Protein AF-M0B7X9-F1 (afdb_monomer_lite)

Sequence (71 aa):
MRAILKSGESIECDSYNIKEQGVELYDKSDGVEDLGYIPHDLLHAIIPRDFELSMEGDESESKEGPAAYTL

Organism: NCBI:txid1227491

Secondary structure (DSSP, 8-state):
-EEEETTS-EEE-SEEEE-SSEEEEEETTTT-EEEEEEETTTEEEEE-TT---------------------

Foldseek 3Di:
DWWAWPVRDIDDADDWDDDPFWIWGFHPPPPTDTPDTDGPVTTDDDADPVPPDPPPDPPPPPPDDDDDDDD

pLDDT: mean 77.11, std 16.5, range [46.88, 94.25]

Structure (mmCIF, N/CA/C/O backbone):
data_AF-M0B7X9-F1
#
_entry.id   AF-M0B7X9-F1
#
loop_
_atom_site.group_PDB
_atom_site.id
_atom_site.type_s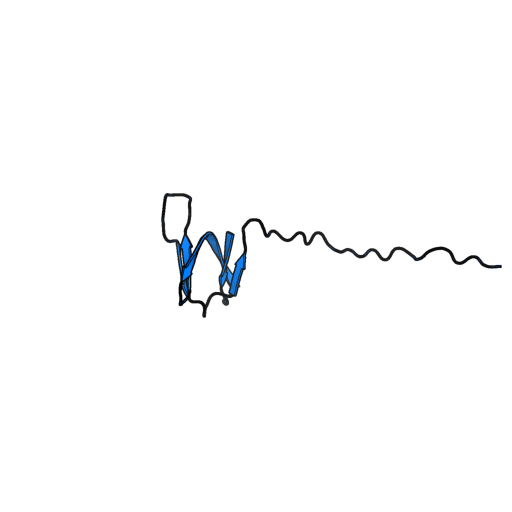ymbol
_atom_site.label_atom_id
_atom_site.label_alt_id
_atom_site.label_comp_id
_atom_site.label_asym_id
_atom_site.label_entity_id
_atom_site.label_seq_id
_atom_site.pdbx_PDB_ins_code
_atom_site.Cartn_x
_atom_site.Cartn_y
_atom_site.Cartn_z
_atom_site.occupancy
_atom_site.B_iso_or_equiv
_atom_site.auth_seq_id
_atom_site.auth_comp_id
_atom_site.auth_asym_id
_atom_site.auth_atom_id
_atom_site.pdbx_PDB_model_num
ATOM 1 N N . MET A 1 1 ? 7.692 -0.245 -6.527 1.00 87.88 1 MET A N 1
ATOM 2 C CA . MET A 1 1 ? 6.553 -1.179 -6.391 1.00 87.88 1 MET A CA 1
ATOM 3 C C . MET A 1 1 ? 5.278 -0.361 -6.538 1.00 87.88 1 MET A C 1
ATOM 5 O O . MET A 1 1 ? 5.380 0.858 -6.612 1.00 87.88 1 MET A O 1
ATOM 9 N N . ARG A 1 2 ? 4.101 -0.983 -6.631 1.00 89.19 2 ARG A N 1
ATOM 10 C CA . ARG A 1 2 ? 2.836 -0.235 -6.686 1.00 89.19 2 ARG A CA 1
ATOM 11 C C . ARG A 1 2 ? 1.712 -0.941 -5.946 1.00 89.19 2 ARG A C 1
ATOM 13 O O . ARG A 1 2 ? 1.589 -2.161 -6.039 1.00 89.19 2 ARG A O 1
ATOM 20 N N . ALA A 1 3 ? 0.892 -0.176 -5.240 1.00 91.38 3 ALA A N 1
ATOM 21 C CA . ALA A 1 3 ? -0.360 -0.638 -4.660 1.00 91.38 3 ALA A CA 1
ATOM 22 C C . ALA A 1 3 ? -1.502 -0.376 -5.645 1.00 91.38 3 ALA A C 1
ATOM 24 O O . ALA A 1 3 ? -1.609 0.716 -6.193 1.00 91.38 3 ALA A O 1
ATOM 25 N N . ILE A 1 4 ? -2.347 -1.377 -5.869 1.00 91.88 4 ILE A N 1
ATOM 26 C CA . ILE A 1 4 ? -3.535 -1.300 -6.716 1.00 91.88 4 ILE A CA 1
ATOM 27 C C . ILE A 1 4 ? -4.755 -1.219 -5.809 1.00 91.88 4 ILE A C 1
ATOM 29 O O . ILE A 1 4 ? -4.956 -2.072 -4.940 1.00 91.88 4 ILE A O 1
ATOM 33 N N . LEU A 1 5 ? -5.572 -0.198 -6.022 1.00 92.75 5 LEU A N 1
ATOM 34 C CA . LEU A 1 5 ? -6.834 0.017 -5.334 1.00 92.75 5 LEU A CA 1
ATOM 35 C C . LEU A 1 5 ? -7.960 -0.729 -6.055 1.00 92.75 5 LEU A C 1
ATOM 37 O O . LEU A 1 5 ? -7.914 -0.950 -7.264 1.00 92.75 5 LEU A O 1
ATOM 41 N N . LYS A 1 6 ? -9.027 -1.071 -5.330 1.00 93.12 6 LYS A N 1
ATOM 42 C CA . LYS A 1 6 ? -10.237 -1.668 -5.923 1.00 93.12 6 LYS A CA 1
ATOM 43 C C . LYS A 1 6 ? -10.954 -0.730 -6.899 1.00 93.12 6 LYS A C 1
ATOM 45 O O . LYS A 1 6 ? -11.722 -1.210 -7.725 1.00 93.12 6 LYS A O 1
ATOM 50 N N . SER A 1 7 ? -10.698 0.580 -6.822 1.00 91.88 7 SER A N 1
ATOM 51 C CA . SER A 1 7 ? -11.156 1.562 -7.814 1.00 91.88 7 SER A CA 1
ATOM 52 C C . SER A 1 7 ? -10.465 1.407 -9.176 1.00 91.8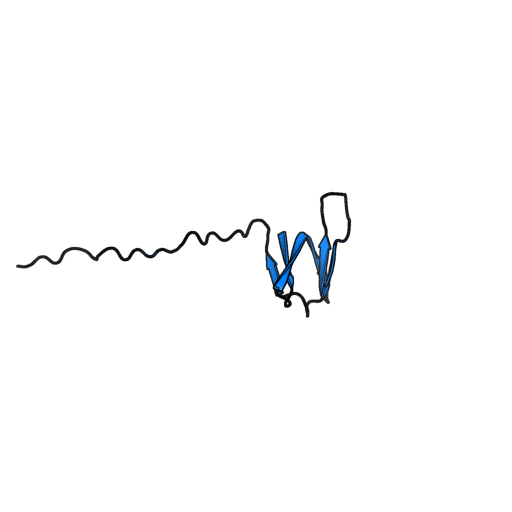8 7 SER A C 1
ATOM 54 O O . SER A 1 7 ? -10.956 1.946 -10.162 1.00 91.88 7 SER A O 1
ATOM 56 N N . GLY A 1 8 ? -9.352 0.665 -9.245 1.00 87.62 8 GLY A N 1
ATOM 57 C CA . GLY A 1 8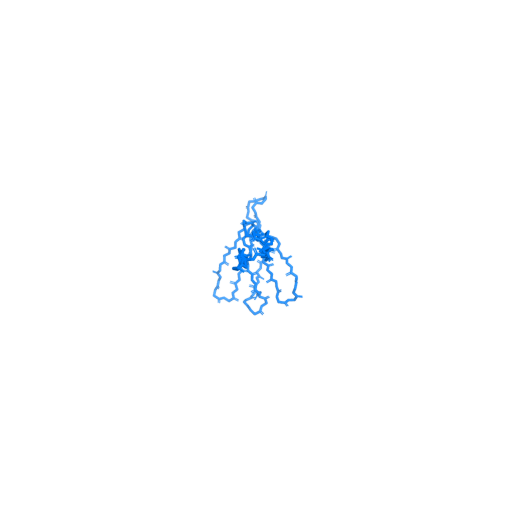 ? -8.495 0.547 -10.426 1.00 87.62 8 GLY A CA 1
ATOM 58 C C . GLY A 1 8 ? -7.343 1.556 -10.456 1.00 87.62 8 GLY A C 1
ATOM 59 O O . GLY A 1 8 ? -6.496 1.488 -11.342 1.00 87.62 8 GLY A O 1
ATOM 60 N N . GLU A 1 9 ? -7.277 2.472 -9.489 1.00 90.88 9 GLU A N 1
ATOM 61 C CA . GLU A 1 9 ? -6.155 3.396 -9.328 1.00 90.88 9 GLU A CA 1
ATOM 62 C C . GLU A 1 9 ? -4.910 2.674 -8.795 1.00 90.88 9 GLU A C 1
ATOM 64 O O . GLU A 1 9 ? -5.007 1.695 -8.051 1.00 90.88 9 GLU A O 1
ATOM 69 N N . SER A 1 10 ? -3.725 3.170 -9.156 1.00 90.69 10 SER A N 1
ATOM 70 C CA . SER A 1 10 ? -2.450 2.623 -8.693 1.00 90.69 10 SER A CA 1
ATOM 71 C C . SER A 1 10 ? -1.573 3.698 -8.069 1.00 90.69 10 SER A C 1
ATOM 73 O O . SER A 1 10 ? -1.373 4.747 -8.679 1.00 90.69 10 SER A O 1
ATOM 75 N N . ILE A 1 11 ? -1.007 3.406 -6.901 1.00 88.88 11 ILE A N 1
ATOM 76 C CA . ILE A 1 11 ? -0.086 4.289 -6.182 1.00 88.88 11 ILE A CA 1
ATOM 77 C C . ILE A 1 11 ? 1.305 3.667 -6.230 1.00 88.88 11 ILE A C 1
ATOM 79 O O . ILE A 1 11 ? 1.503 2.544 -5.759 1.00 88.88 11 ILE A O 1
ATOM 83 N N . GLU A 1 12 ? 2.262 4.380 -6.816 1.00 89.31 12 GLU A N 1
ATOM 84 C CA . GLU A 1 12 ? 3.664 3.974 -6.792 1.00 89.31 12 GLU A CA 1
ATOM 85 C C . GLU A 1 12 ? 4.282 4.260 -5.426 1.00 89.31 12 GLU A C 1
ATOM 87 O O . GLU A 1 12 ? 4.024 5.292 -4.816 1.00 89.31 12 GLU A O 1
ATOM 92 N N . CYS A 1 13 ? 5.085 3.319 -4.941 1.00 87.69 13 CYS A N 1
ATOM 93 C CA . CYS A 1 13 ? 5.809 3.442 -3.683 1.00 87.69 13 CYS A CA 1
ATOM 94 C C . CYS A 1 13 ? 7.115 2.641 -3.735 1.00 87.69 13 CYS A C 1
ATOM 96 O O . CYS A 1 13 ? 7.324 1.807 -4.629 1.00 87.69 13 CYS A O 1
ATOM 98 N N . ASP A 1 14 ? 8.004 2.871 -2.772 1.00 88.19 14 ASP A N 1
ATOM 99 C CA . ASP A 1 14 ? 9.266 2.135 -2.630 1.00 88.19 14 ASP A CA 1
ATOM 100 C C . ASP A 1 14 ? 9.225 1.087 -1.523 1.00 88.19 14 ASP A C 1
ATOM 102 O O . ASP A 1 14 ? 9.999 0.131 -1.561 1.00 88.19 14 ASP A O 1
ATOM 106 N N . SER A 1 15 ? 8.341 1.244 -0.540 1.00 88.12 15 SER A N 1
ATOM 107 C CA . SER A 1 15 ? 8.130 0.255 0.513 1.00 88.12 15 SER A CA 1
ATOM 108 C C . SER A 1 15 ? 6.707 0.337 1.053 1.00 88.12 15 SER A C 1
ATOM 110 O O . SER A 1 15 ? 6.028 1.350 0.895 1.00 88.12 15 SER A O 1
ATOM 112 N N . TYR A 1 16 ? 6.265 -0.717 1.734 1.00 89.50 16 TYR A N 1
ATOM 113 C CA . TYR A 1 16 ? 4.993 -0.734 2.446 1.00 89.50 16 TYR A CA 1
ATOM 114 C C . TYR A 1 16 ? 5.124 -1.412 3.810 1.00 89.50 16 TYR A C 1
ATOM 116 O O . TYR A 1 16 ? 6.047 -2.197 4.036 1.00 89.50 16 TYR A O 1
ATOM 124 N N . ASN A 1 17 ? 4.190 -1.120 4.712 1.00 90.12 17 ASN A N 1
ATOM 125 C CA . ASN A 1 17 ? 4.070 -1.765 6.014 1.00 90.12 17 ASN A CA 1
ATOM 126 C C . ASN A 1 17 ? 2.633 -2.236 6.231 1.00 90.12 17 ASN A C 1
ATOM 128 O O . ASN A 1 17 ? 1.694 -1.443 6.177 1.00 90.12 17 ASN A O 1
ATOM 132 N N . ILE A 1 18 ? 2.463 -3.534 6.473 1.00 90.94 18 ILE A N 1
ATOM 133 C CA . ILE A 1 18 ? 1.147 -4.130 6.703 1.00 90.94 18 ILE A CA 1
ATOM 134 C C . ILE A 1 18 ? 0.738 -3.860 8.151 1.00 90.94 18 ILE A C 1
ATOM 136 O O . ILE A 1 18 ? 1.462 -4.183 9.094 1.00 90.94 18 ILE A O 1
ATOM 140 N N . LYS A 1 19 ? -0.445 -3.281 8.320 1.00 91.50 19 LYS A N 1
ATOM 141 C CA . LYS A 1 19 ? -1.119 -3.063 9.598 1.00 91.50 19 LYS A CA 1
ATOM 142 C C . LYS A 1 19 ? -2.325 -3.983 9.710 1.00 91.50 19 LYS A C 1
ATOM 144 O O . LYS A 1 19 ? -2.747 -4.621 8.753 1.00 91.50 19 LYS A O 1
ATOM 149 N N . GLU A 1 20 ? -2.919 -4.009 10.896 1.00 93.06 20 GLU A N 1
ATOM 150 C CA . GLU A 1 20 ? -4.117 -4.809 11.165 1.00 93.06 20 GLU A CA 1
ATOM 151 C C . GLU A 1 20 ? -5.290 -4.454 10.231 1.00 93.06 20 GLU A C 1
ATOM 153 O O . GLU A 1 20 ? -6.008 -5.337 9.768 1.00 93.06 20 GLU A O 1
ATOM 158 N N . GLN A 1 21 ? -5.456 -3.169 9.906 1.00 93.44 21 GLN A N 1
ATOM 159 C CA . GLN A 1 21 ? -6.614 -2.660 9.162 1.00 93.44 21 GLN A CA 1
ATOM 160 C C . GLN A 1 21 ? -6.293 -2.232 7.717 1.00 93.44 21 GLN A C 1
ATOM 162 O O . GLN A 1 21 ? -7.189 -1.803 6.985 1.00 93.44 21 GLN A O 1
ATOM 167 N N . GLY A 1 22 ? -5.031 -2.310 7.291 1.00 93.44 22 GLY A N 1
ATOM 168 C CA . GLY A 1 22 ? -4.591 -1.700 6.041 1.00 93.44 22 GLY A CA 1
ATOM 169 C C . GLY A 1 22 ? -3.087 -1.739 5.839 1.00 93.44 22 GLY A C 1
ATOM 170 O O . GLY A 1 22 ? -2.364 -2.448 6.531 1.00 93.44 22 GLY A O 1
ATOM 171 N N . VAL A 1 23 ? -2.611 -0.946 4.889 1.00 92.75 23 VAL A N 1
ATOM 172 C CA . VAL A 1 23 ? -1.209 -0.885 4.490 1.00 92.75 23 VAL A CA 1
ATOM 173 C C . VAL A 1 23 ? -0.761 0.571 4.413 1.00 92.75 23 VAL A C 1
ATOM 175 O O . VAL A 1 23 ? -1.391 1.380 3.738 1.00 92.75 23 VAL A O 1
ATOM 178 N N . GLU A 1 24 ? 0.335 0.893 5.095 1.00 92.06 24 GLU A N 1
ATOM 179 C CA . GLU A 1 24 ? 1.036 2.179 4.973 1.00 92.06 24 GLU A CA 1
ATOM 180 C C . GLU A 1 24 ? 2.047 2.098 3.828 1.00 92.06 24 GLU A C 1
ATOM 182 O O . GLU A 1 24 ? 2.762 1.098 3.707 1.00 92.06 24 GLU A O 1
ATOM 187 N N . LEU A 1 25 ? 2.105 3.128 2.987 1.00 90.56 25 LEU A N 1
ATOM 188 C CA . LEU A 1 25 ? 3.027 3.221 1.859 1.00 90.56 25 LEU A CA 1
ATOM 189 C C . LEU A 1 25 ? 4.095 4.283 2.122 1.00 90.56 25 LEU A C 1
ATOM 191 O O . LEU A 1 25 ? 3.802 5.357 2.637 1.00 90.56 25 LEU A O 1
ATOM 195 N N . TYR A 1 26 ? 5.325 4.004 1.698 1.00 88.00 26 TYR A N 1
ATOM 196 C CA . TYR A 1 26 ? 6.465 4.899 1.889 1.00 88.00 26 TYR A CA 1
ATOM 197 C C . TYR A 1 26 ? 7.222 5.111 0.586 1.00 88.00 26 TYR A C 1
ATOM 199 O O . TYR A 1 26 ? 7.447 4.160 -0.176 1.00 88.00 26 TYR A O 1
ATOM 207 N N . ASP A 1 27 ? 7.678 6.344 0.384 1.00 86.12 27 ASP A N 1
ATOM 208 C CA . ASP A 1 27 ? 8.628 6.688 -0.666 1.00 86.12 27 ASP A CA 1
ATOM 209 C C . ASP A 1 27 ? 10.045 6.819 -0.094 1.00 86.12 27 ASP A C 1
ATOM 211 O O . ASP A 1 27 ? 10.249 7.304 1.024 1.00 86.12 27 ASP A O 1
ATOM 215 N N . LYS A 1 28 ? 11.046 6.351 -0.845 1.00 73.56 28 LYS A N 1
ATOM 216 C CA . LYS A 1 28 ? 12.456 6.421 -0.431 1.00 73.56 28 LYS A CA 1
ATOM 217 C C . LYS A 1 28 ? 13.196 7.623 -1.009 1.00 73.56 28 LYS A C 1
ATOM 219 O O . LYS A 1 28 ? 14.366 7.785 -0.667 1.00 73.56 28 LYS A O 1
ATOM 224 N N . SER A 1 29 ? 12.560 8.448 -1.841 1.00 70.44 29 SER A N 1
ATOM 225 C CA . SER A 1 29 ? 13.254 9.529 -2.543 1.00 70.44 29 SER A CA 1
ATOM 226 C C . SER A 1 29 ? 13.763 10.630 -1.610 1.00 70.44 29 SER A C 1
ATOM 228 O O . SER A 1 29 ? 14.799 11.201 -1.930 1.00 70.44 29 SER A O 1
ATOM 230 N N . ASP A 1 30 ? 13.139 10.865 -0.443 1.00 58.84 30 ASP A N 1
ATOM 231 C CA . ASP A 1 30 ? 13.517 12.003 0.426 1.00 58.84 30 ASP A CA 1
ATOM 232 C C . ASP A 1 30 ? 13.633 11.704 1.940 1.00 58.84 30 ASP A C 1
ATOM 234 O O . ASP A 1 30 ? 13.806 12.603 2.756 1.00 58.84 30 ASP A O 1
ATOM 238 N N . GLY A 1 31 ? 13.636 10.430 2.354 1.00 58.22 31 GLY A N 1
ATOM 239 C CA . GLY A 1 31 ? 13.992 10.075 3.739 1.00 58.22 31 GLY A CA 1
ATOM 240 C C . GLY A 1 31 ? 12.833 10.005 4.742 1.00 58.22 31 GLY A C 1
ATOM 241 O O . GLY A 1 31 ? 12.965 10.489 5.863 1.00 58.22 31 GLY A O 1
ATOM 242 N N . VAL A 1 32 ? 11.79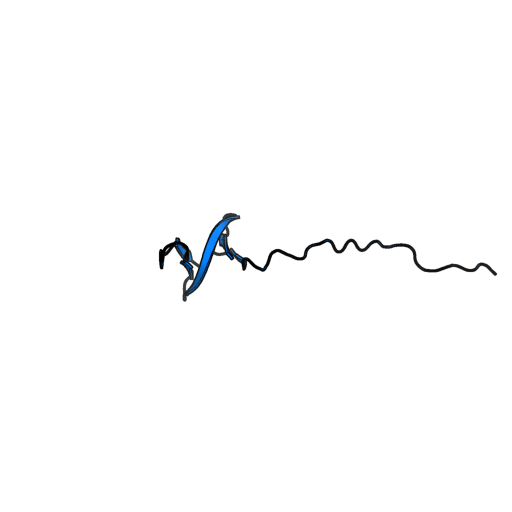0 9.240 4.398 1.00 61.62 32 VAL A N 1
ATOM 243 C CA . VAL A 1 32 ? 10.605 8.905 5.224 1.00 61.62 32 VAL A CA 1
ATOM 244 C C . VAL A 1 32 ? 9.473 9.930 5.090 1.00 61.62 32 VAL A C 1
ATOM 246 O O . VAL A 1 32 ? 9.025 10.519 6.070 1.00 61.62 32 VAL A O 1
ATOM 249 N N . GLU A 1 33 ? 8.965 10.099 3.870 1.00 68.25 33 GLU A N 1
ATOM 250 C CA . GLU A 1 33 ? 7.628 10.661 3.668 1.00 68.25 33 GLU A CA 1
ATOM 251 C C . GLU A 1 33 ? 6.618 9.511 3.539 1.00 68.25 33 GLU A C 1
ATOM 253 O O . GLU A 1 33 ? 6.767 8.600 2.717 1.00 68.25 33 GLU A O 1
ATOM 258 N N . ASP A 1 34 ? 5.620 9.521 4.424 1.00 74.94 34 ASP A N 1
ATOM 259 C CA . ASP A 1 34 ? 4.457 8.641 4.345 1.00 74.94 34 ASP A CA 1
ATOM 260 C C . ASP A 1 34 ? 3.637 9.069 3.121 1.00 74.94 34 ASP A C 1
ATOM 262 O O . ASP A 1 34 ? 3.147 10.196 3.055 1.00 74.94 34 ASP A O 1
ATOM 266 N N . LEU A 1 35 ? 3.530 8.190 2.122 1.00 80.88 35 LEU A N 1
ATOM 267 C CA . LEU A 1 35 ? 2.713 8.445 0.930 1.00 80.88 35 LEU A CA 1
ATOM 268 C C . LEU A 1 35 ? 1.219 8.370 1.258 1.00 80.88 35 LEU A C 1
ATOM 270 O O . LEU A 1 35 ? 0.389 8.925 0.538 1.00 80.88 35 LEU A O 1
ATOM 274 N N . GLY A 1 36 ? 0.882 7.653 2.330 1.00 87.31 36 GLY A N 1
ATOM 275 C CA . GLY A 1 36 ? -0.467 7.495 2.828 1.00 87.31 36 GLY A CA 1
ATOM 276 C C . GLY A 1 36 ? -0.779 6.074 3.284 1.00 87.31 36 GLY A C 1
ATOM 277 O O . GLY A 1 36 ? -0.022 5.116 3.100 1.00 87.31 36 GLY A O 1
ATOM 278 N N . TYR A 1 37 ? -1.980 5.944 3.842 1.00 91.69 37 TYR A N 1
ATOM 279 C CA . TYR A 1 37 ? -2.538 4.702 4.356 1.00 91.69 37 TYR A CA 1
ATOM 280 C C . TYR A 1 37 ? -3.706 4.214 3.491 1.00 91.69 37 TYR A C 1
ATOM 282 O O . TYR A 1 37 ? -4.643 4.965 3.212 1.00 91.69 37 TYR A O 1
ATOM 290 N N . ILE A 1 38 ? -3.681 2.933 3.117 1.00 92.62 38 ILE A N 1
ATOM 291 C CA . ILE A 1 38 ? -4.734 2.271 2.342 1.00 92.62 38 ILE A CA 1
ATOM 292 C C . ILE A 1 38 ? -5.400 1.189 3.203 1.00 92.62 38 ILE A C 1
ATOM 294 O O . ILE A 1 38 ? -4.754 0.191 3.525 1.00 92.62 38 ILE A O 1
ATOM 298 N N . PRO A 1 39 ? -6.692 1.307 3.549 1.00 94.25 39 PRO A N 1
ATOM 299 C CA . PRO A 1 39 ? -7.400 0.252 4.270 1.00 94.25 39 PRO A CA 1
ATOM 300 C C . PRO A 1 39 ? -7.571 -1.008 3.407 1.00 94.25 39 PRO A C 1
ATOM 302 O O . PRO A 1 39 ? -7.727 -0.924 2.186 1.00 94.25 39 PRO A O 1
ATOM 305 N N . HIS A 1 40 ? -7.611 -2.188 4.036 1.00 92.69 40 HIS A N 1
ATOM 306 C CA . HIS A 1 40 ? -7.768 -3.470 3.328 1.00 92.69 40 HIS A CA 1
ATOM 307 C C . HIS A 1 40 ? -9.050 -3.548 2.486 1.00 92.69 40 HIS A C 1
ATOM 309 O O . HIS A 1 40 ? -9.073 -4.192 1.439 1.00 92.69 40 HIS A O 1
ATOM 315 N N . ASP A 1 41 ? -10.108 -2.846 2.894 1.00 94.06 41 ASP A N 1
ATOM 316 C CA . ASP A 1 41 ? -11.341 -2.748 2.115 1.00 94.06 41 ASP A CA 1
ATOM 317 C C . ASP A 1 41 ? -11.145 -2.084 0.750 1.00 94.06 41 ASP A C 1
ATOM 319 O O . ASP A 1 41 ? -11.884 -2.405 -0.180 1.00 94.06 41 ASP A O 1
ATOM 323 N N . LEU A 1 42 ? -10.146 -1.210 0.607 1.00 93.31 42 LEU A N 1
ATOM 324 C CA . LEU A 1 42 ? -9.833 -0.502 -0.634 1.00 93.31 42 LEU A CA 1
ATOM 325 C C . LEU A 1 42 ? -8.634 -1.096 -1.375 1.00 93.31 42 LEU A C 1
ATOM 327 O O . LEU A 1 42 ? -8.496 -0.860 -2.574 1.00 93.31 42 LEU A O 1
ATOM 331 N N . LEU A 1 43 ? -7.791 -1.882 -0.704 1.00 92.94 43 LEU A N 1
ATOM 332 C CA . LEU A 1 43 ? -6.639 -2.528 -1.323 1.00 92.94 43 LEU A CA 1
ATOM 333 C C . LEU A 1 43 ? -7.080 -3.723 -2.181 1.00 92.94 43 LEU A C 1
ATOM 335 O O . LEU A 1 43 ? -7.794 -4.613 -1.718 1.00 92.94 43 LEU A O 1
ATOM 339 N N . HIS A 1 44 ? -6.646 -3.746 -3.439 1.00 93.50 44 HIS A N 1
ATOM 340 C CA . HIS A 1 44 ? -6.830 -4.887 -4.332 1.00 93.50 44 HIS A CA 1
ATOM 341 C C . HIS A 1 44 ? -5.591 -5.787 -4.351 1.00 93.50 44 HIS A C 1
ATOM 343 O O . HIS A 1 44 ? -5.708 -6.990 -4.133 1.00 93.50 44 HIS A O 1
ATOM 349 N N . ALA A 1 45 ? -4.409 -5.211 -4.587 1.00 90.88 45 ALA A N 1
ATOM 350 C CA . ALA A 1 45 ? -3.146 -5.948 -4.648 1.00 90.88 45 ALA A CA 1
ATOM 351 C C . ALA A 1 45 ? -1.936 -5.028 -4.424 1.00 90.88 45 ALA A C 1
ATOM 353 O O . ALA A 1 45 ? -2.031 -3.817 -4.604 1.00 90.88 45 ALA A O 1
ATOM 354 N N . ILE A 1 46 ? -0.778 -5.604 -4.090 1.00 90.06 46 ILE A N 1
ATOM 355 C CA . ILE A 1 46 ? 0.518 -4.911 -4.100 1.00 90.06 46 ILE A CA 1
ATOM 356 C C . ILE A 1 46 ? 1.439 -5.668 -5.048 1.00 90.06 46 ILE A C 1
ATOM 358 O O . ILE A 1 46 ? 1.644 -6.870 -4.890 1.00 90.06 46 ILE A O 1
ATOM 362 N N . ILE A 1 47 ? 1.979 -4.961 -6.036 1.00 89.25 47 ILE A N 1
ATOM 363 C CA . ILE A 1 47 ? 2.817 -5.530 -7.087 1.00 89.25 47 ILE A CA 1
ATOM 364 C C . ILE A 1 47 ? 4.267 -5.070 -6.857 1.00 89.25 47 ILE A C 1
ATOM 366 O O . ILE A 1 47 ? 4.543 -3.860 -6.900 1.00 89.25 47 ILE A O 1
ATOM 370 N N . PRO A 1 48 ? 5.210 -5.999 -6.603 1.00 84.00 48 PRO A N 1
ATOM 371 C CA . PRO A 1 48 ? 6.632 -5.681 -6.520 1.00 84.00 48 PRO A CA 1
ATOM 372 C C . PRO A 1 48 ? 7.123 -5.034 -7.817 1.00 84.00 48 PRO A C 1
ATOM 374 O O . PRO A 1 48 ? 6.653 -5.375 -8.897 1.00 84.00 48 PRO A O 1
ATOM 377 N N . ARG A 1 49 ? 8.103 -4.123 -7.730 1.00 74.50 49 ARG A N 1
ATOM 378 C CA . ARG A 1 49 ? 8.693 -3.481 -8.926 1.00 74.50 49 ARG A CA 1
ATOM 379 C C . ARG A 1 49 ? 9.363 -4.515 -9.855 1.00 74.50 49 ARG A C 1
ATOM 381 O O . ARG A 1 49 ? 9.401 -4.300 -11.052 1.00 74.50 49 ARG A O 1
ATOM 388 N N . ASP A 1 50 ? 9.816 -5.633 -9.286 1.00 71.38 50 ASP A N 1
ATOM 389 C CA . ASP A 1 50 ? 10.458 -6.756 -9.985 1.00 71.38 50 ASP A CA 1
ATOM 390 C C . ASP A 1 50 ? 9.454 -7.755 -10.595 1.00 71.38 50 ASP A C 1
ATOM 392 O O . ASP A 1 50 ? 9.826 -8.632 -11.360 1.00 71.38 50 ASP A O 1
ATOM 396 N N . PHE A 1 51 ? 8.160 -7.627 -10.278 1.00 66.44 51 PHE A N 1
ATOM 397 C CA . PHE A 1 51 ? 7.107 -8.501 -10.807 1.00 66.44 51 PHE A CA 1
ATOM 398 C C . PHE A 1 51 ? 6.585 -8.001 -12.164 1.00 66.44 51 PHE A C 1
ATOM 400 O O . PHE A 1 51 ? 5.405 -8.162 -12.479 1.00 66.44 51 PHE A O 1
ATOM 407 N N . GLU A 1 52 ? 7.437 -7.355 -12.970 1.00 58.72 52 GLU A N 1
ATOM 408 C CA . GLU A 1 52 ? 7.137 -7.199 -14.391 1.00 58.72 52 GLU A CA 1
ATOM 409 C C . GLU A 1 52 ? 7.066 -8.605 -14.973 1.00 58.72 52 GLU A C 1
ATOM 411 O O . GLU A 1 52 ? 8.065 -9.306 -15.113 1.00 58.72 52 GLU A O 1
ATOM 416 N N . LEU A 1 53 ? 5.828 -9.042 -15.180 1.00 57.53 53 LEU A N 1
ATOM 417 C CA . LEU A 1 53 ? 5.473 -10.331 -15.726 1.00 57.53 53 LEU A CA 1
ATOM 418 C C . LEU A 1 53 ? 6.403 -10.661 -16.891 1.00 57.53 53 LEU A C 1
ATOM 420 O O . LEU A 1 53 ? 6.332 -10.041 -17.951 1.00 57.53 53 LEU A O 1
ATOM 424 N N . SER A 1 54 ? 7.176 -11.730 -16.723 1.00 53.91 54 SER A N 1
ATOM 425 C CA . SER A 1 54 ? 7.518 -12.646 -17.806 1.00 53.91 54 SER A CA 1
ATOM 426 C C . SER A 1 54 ? 6.217 -13.265 -18.345 1.00 53.91 54 SER A C 1
ATOM 428 O O . SER A 1 54 ? 5.954 -14.450 -18.197 1.00 53.91 54 SER A O 1
ATOM 430 N N . MET A 1 55 ? 5.346 -12.430 -18.904 1.00 54.72 55 MET A N 1
ATOM 431 C CA . MET A 1 55 ? 4.374 -12.808 -19.918 1.00 54.72 55 MET A CA 1
ATOM 432 C C . MET A 1 55 ? 4.969 -12.375 -21.263 1.00 54.72 55 MET A C 1
ATOM 434 O O . MET A 1 55 ? 4.319 -11.710 -22.063 1.00 54.72 55 MET A O 1
ATOM 438 N N . GLU A 1 56 ? 6.234 -12.731 -21.511 1.00 52.72 56 GLU A N 1
ATOM 439 C CA . GLU A 1 56 ? 6.605 -13.079 -22.879 1.00 52.72 56 GLU A CA 1
ATOM 440 C C . GLU A 1 56 ? 5.777 -14.317 -23.207 1.00 52.72 56 GLU A C 1
ATOM 442 O O . GLU A 1 56 ? 5.753 -15.278 -22.438 1.00 52.72 56 GLU A O 1
ATOM 447 N N . GLY A 1 57 ? 4.966 -14.193 -24.253 1.00 54.84 57 GLY A N 1
ATOM 448 C CA . GLY A 1 57 ? 3.888 -15.112 -24.552 1.00 54.84 57 GLY A CA 1
ATOM 449 C C . GLY A 1 57 ? 4.338 -16.565 -24.524 1.00 54.84 57 GLY A C 1
ATOM 450 O O . GLY A 1 57 ? 5.292 -16.950 -25.195 1.00 54.84 57 GLY A O 1
ATOM 451 N N . ASP A 1 58 ? 3.562 -17.396 -23.834 1.00 51.12 58 ASP A N 1
ATOM 452 C CA . ASP A 1 58 ? 3.384 -18.775 -24.267 1.00 51.12 58 ASP A CA 1
ATOM 453 C C . ASP A 1 58 ? 2.595 -18.725 -25.588 1.00 51.12 58 ASP A C 1
ATOM 455 O O . ASP A 1 58 ? 1.397 -18.997 -25.669 1.00 51.12 58 ASP A O 1
ATOM 459 N N . GLU A 1 59 ? 3.261 -18.265 -26.648 1.00 56.34 59 GLU A N 1
ATOM 460 C CA . GLU A 1 59 ? 2.923 -18.668 -27.997 1.00 56.34 59 GLU A CA 1
ATOM 461 C C . GLU A 1 59 ? 3.322 -20.138 -28.097 1.00 56.34 59 GLU A C 1
ATOM 463 O O . GLU A 1 59 ? 4.397 -20.507 -28.562 1.00 56.34 59 GLU A O 1
ATOM 468 N N . SER A 1 60 ? 2.438 -21.005 -27.607 1.00 53.41 60 SER A N 1
ATOM 469 C CA . SER A 1 60 ? 2.379 -22.394 -28.032 1.00 53.41 60 SER A CA 1
ATOM 470 C C . SER A 1 60 ? 2.140 -22.413 -29.547 1.00 53.41 60 SER A C 1
ATOM 472 O O . SER A 1 60 ? 1.025 -22.609 -30.034 1.00 53.41 60 SER A O 1
ATOM 474 N N . GLU A 1 61 ? 3.204 -22.176 -30.313 1.00 50.50 61 GLU A N 1
ATOM 475 C CA . GLU A 1 61 ? 3.290 -22.489 -31.723 1.00 50.50 61 GLU A CA 1
ATOM 476 C C . GLU A 1 61 ? 3.155 -24.010 -31.824 1.00 50.50 61 GLU A C 1
ATOM 478 O O . GLU A 1 61 ? 4.106 -24.771 -31.655 1.00 50.50 61 GLU A O 1
ATOM 483 N N . SER A 1 62 ? 1.929 -24.473 -32.055 1.00 57.44 62 SER A N 1
ATOM 484 C CA . SER A 1 62 ? 1.657 -25.858 -32.422 1.00 57.44 62 SER A CA 1
ATOM 485 C C . SER A 1 62 ? 2.181 -26.099 -33.841 1.00 57.44 62 SER A C 1
ATOM 487 O O . SER A 1 62 ? 1.400 -26.219 -34.783 1.00 57.44 62 SER A O 1
ATOM 489 N N . LYS A 1 63 ? 3.508 -26.142 -34.023 1.00 57.44 63 LYS A N 1
ATOM 490 C CA . LYS A 1 63 ? 4.104 -26.701 -35.238 1.00 57.44 63 LYS A CA 1
ATOM 491 C C . LYS A 1 63 ? 4.021 -28.219 -35.166 1.00 57.44 63 LYS A C 1
ATOM 493 O O . LYS A 1 63 ? 4.746 -28.864 -34.421 1.00 57.44 63 LYS A O 1
ATOM 498 N N . GLU A 1 64 ? 3.057 -28.725 -35.929 1.00 55.88 64 GLU A N 1
ATOM 499 C CA . GLU A 1 64 ? 3.091 -29.956 -36.723 1.00 55.88 64 GLU A CA 1
ATOM 500 C C . GLU A 1 64 ? 3.833 -31.152 -36.102 1.00 55.88 64 GLU A C 1
ATOM 502 O O . GLU A 1 64 ? 5.060 -31.245 -36.098 1.00 55.88 64 GLU A O 1
ATOM 507 N N . GLY A 1 65 ? 3.044 -32.119 -35.625 1.00 48.66 65 GLY A N 1
ATOM 508 C CA . GLY A 1 65 ? 3.537 -33.417 -35.175 1.00 48.66 65 GLY A CA 1
ATOM 509 C C . GLY A 1 65 ? 4.316 -34.185 -36.260 1.00 48.66 65 GLY A C 1
ATOM 510 O O . GLY A 1 65 ? 4.159 -33.935 -37.457 1.00 48.66 65 GLY A O 1
ATOM 511 N N . PRO A 1 66 ? 5.165 -35.144 -35.853 1.00 57.22 66 PRO A N 1
ATOM 512 C CA . PRO A 1 66 ? 6.095 -35.812 -36.751 1.00 57.22 66 PRO A CA 1
ATOM 513 C C . PRO A 1 66 ? 5.403 -36.798 -37.705 1.00 57.22 66 PRO A C 1
ATOM 515 O O . PRO A 1 66 ? 4.608 -37.636 -37.289 1.00 57.22 66 PRO A O 1
ATOM 518 N N . ALA A 1 67 ? 5.793 -36.699 -38.980 1.00 56.28 67 ALA A N 1
ATOM 519 C CA . ALA A 1 67 ? 5.896 -37.748 -40.000 1.00 56.28 67 ALA A CA 1
ATOM 520 C C . ALA A 1 67 ? 4.865 -38.898 -39.966 1.00 56.28 67 ALA A C 1
ATOM 522 O O . ALA A 1 67 ? 5.059 -39.912 -39.295 1.00 56.28 67 ALA A O 1
ATOM 523 N N . ALA A 1 68 ? 3.859 -38.825 -40.842 1.00 46.88 68 ALA A N 1
ATOM 524 C CA . ALA A 1 68 ? 3.165 -40.018 -41.317 1.00 46.88 68 ALA A CA 1
ATOM 525 C C . ALA A 1 68 ? 3.940 -40.616 -42.508 1.00 46.88 68 ALA A C 1
ATOM 527 O O . ALA A 1 68 ? 3.922 -40.074 -43.611 1.00 46.88 68 ALA A O 1
ATOM 528 N N . TYR A 1 6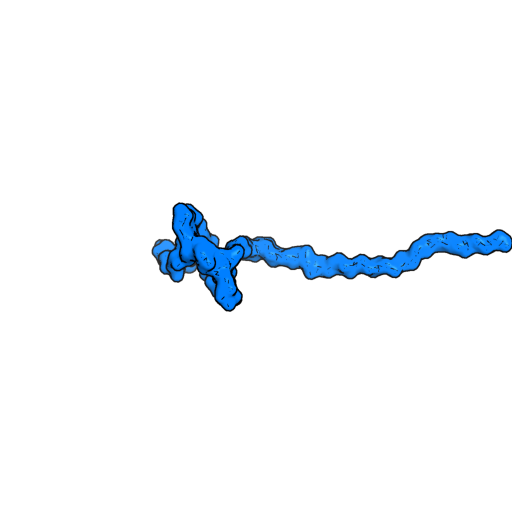9 ? 4.640 -41.726 -42.267 1.00 52.72 69 TYR A N 1
ATOM 529 C CA . TYR A 1 69 ? 5.085 -42.643 -43.317 1.00 52.72 69 TYR A CA 1
ATOM 530 C C . TYR A 1 69 ? 3.862 -43.361 -43.905 1.00 52.72 69 TYR A C 1
ATOM 532 O O . TYR A 1 69 ? 3.081 -43.951 -43.157 1.00 52.72 69 TYR A O 1
ATOM 540 N N . THR A 1 70 ? 3.722 -43.358 -45.229 1.00 54.28 70 THR A N 1
ATOM 541 C CA . THR A 1 70 ? 2.805 -44.251 -45.952 1.00 54.28 70 THR A CA 1
ATOM 542 C C . THR A 1 70 ? 3.594 -45.462 -46.451 1.00 54.28 70 THR A C 1
ATOM 544 O O . THR A 1 70 ? 4.653 -45.292 -47.058 1.00 54.28 70 THR A O 1
ATOM 547 N N . LEU A 1 71 ? 3.096 -46.661 -46.128 1.00 57.94 71 LEU A N 1
ATOM 548 C CA . LEU A 1 71 ? 3.594 -47.967 -46.586 1.00 57.94 71 LEU A CA 1
ATOM 549 C C . LEU A 1 71 ? 3.412 -48.162 -48.096 1.00 57.94 71 LEU A C 1
ATOM 551 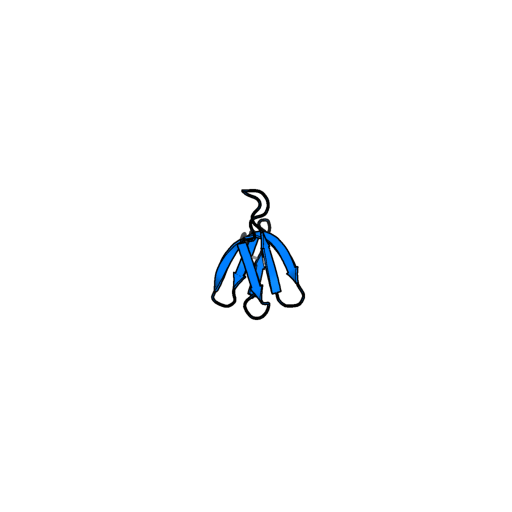O O . LEU A 1 71 ? 2.381 -47.683 -48.623 1.00 57.94 71 LEU A O 1
#

Radius of gyration: 21.84 Å; chains: 1; bounding box: 25×60×58 Å